Protein AF-A0A0B2XFB8-F1 (afdb_monomer)

Secondary structure (DSSP, 8-state):
-------HHHHHHIIIIIHHHHHHHHHHHHHTTSSS---------BTBSS----BSSGGGTT---B-HHHHHHHHHHHHHH--GGGTT--B-TTSPBPP-

Solvent-accessible surface area (backbone atoms only — not comparable to full-atom values): 6392 Å² total; per-residue (Å²): 136,81,87,79,80,70,58,70,66,62,49,48,48,43,62,70,52,50,43,56,54,52,50,50,63,72,44,39,76,62,42,72,72,43,96,78,66,81,88,84,82,91,78,78,34,90,91,41,98,54,81,46,75,45,48,62,33,82,91,51,73,62,68,33,84,42,58,64,69,60,44,51,53,29,38,52,53,41,68,71,67,63,54,82,90,52,66,92,65,47,68,26,31,87,65,49,79,46,74,132

InterPro domains:
  IPR036291 NAD(P)-binding domain superfamily [SSF51735] (19-100)

pLDDT: mean 82.1, std 14.03, range [39.09, 94.0]

Mean predicted aligned error: 7.4 Å

Structure (mmCIF, N/CA/C/O backbone):
data_AF-A0A0B2XFB8-F1
#
_entry.id   AF-A0A0B2XFB8-F1
#
loop_
_atom_site.group_PDB
_atom_site.id
_atom_site.type_symbol
_atom_site.label_atom_id
_atom_site.label_alt_id
_atom_site.label_comp_id
_atom_site.label_asym_id
_atom_site.label_entity_id
_atom_site.label_seq_id
_atom_site.pdbx_PDB_ins_code
_atom_site.Cartn_x
_atom_site.Cartn_y
_atom_site.Cartn_z
_atom_site.occupancy
_atom_site.B_iso_or_equiv
_atom_site.auth_seq_id
_atom_site.auth_comp_id
_atom_site.auth_asym_id
_atom_site.auth_atom_id
_atom_site.pdbx_PDB_model_num
ATOM 1 N N . MET A 1 1 ? 5.517 34.288 -2.974 1.00 39.09 1 MET A N 1
ATOM 2 C CA . MET A 1 1 ? 6.108 33.632 -1.789 1.00 39.09 1 MET A CA 1
ATOM 3 C C . MET A 1 1 ? 6.686 32.315 -2.273 1.00 39.09 1 MET A C 1
ATOM 5 O O . MET A 1 1 ? 5.950 31.350 -2.438 1.00 39.09 1 MET A O 1
ATOM 9 N N . GLU A 1 2 ? 7.949 32.346 -2.687 1.00 39.44 2 GLU A N 1
ATOM 10 C CA . GLU A 1 2 ? 8.610 31.240 -3.384 1.00 39.44 2 GLU A CA 1
ATOM 11 C C . GLU A 1 2 ? 8.928 30.082 -2.426 1.00 39.44 2 GLU A C 1
ATOM 13 O O . GLU A 1 2 ? 9.396 30.303 -1.312 1.00 39.44 2 GLU A O 1
ATOM 18 N N . ARG A 1 3 ? 8.658 28.841 -2.856 1.00 47.91 3 ARG A N 1
ATOM 19 C CA . ARG A 1 3 ? 9.158 27.603 -2.224 1.00 47.91 3 ARG A CA 1
ATOM 20 C C . ARG A 1 3 ? 10.201 26.920 -3.126 1.00 47.91 3 ARG A C 1
ATOM 22 O O . ARG A 1 3 ? 10.109 25.729 -3.427 1.00 47.91 3 ARG A O 1
ATOM 29 N N . SER A 1 4 ? 11.185 27.680 -3.571 1.00 49.50 4 SER A N 1
ATOM 30 C CA . SER A 1 4 ? 12.517 27.212 -3.976 1.00 49.50 4 SER A CA 1
ATOM 31 C C . SER A 1 4 ? 13.409 27.538 -2.773 1.00 49.50 4 SER A C 1
ATOM 33 O O . SER A 1 4 ? 13.433 28.679 -2.345 1.00 49.50 4 SER A O 1
ATOM 35 N N . ASP A 1 5 ? 13.997 26.637 -1.993 1.00 48.94 5 ASP A N 1
ATOM 36 C CA . ASP A 1 5 ? 14.733 25.429 -2.322 1.00 48.94 5 ASP A CA 1
ATOM 37 C C . ASP A 1 5 ? 14.760 24.529 -1.076 1.00 48.94 5 ASP A C 1
ATOM 39 O O . ASP A 1 5 ? 15.561 24.717 -0.161 1.00 48.94 5 ASP A O 1
ATOM 43 N N . LYS A 1 6 ? 13.877 23.531 -0.999 1.00 53.78 6 LYS A N 1
ATOM 44 C CA . LYS A 1 6 ? 14.159 22.378 -0.136 1.00 53.78 6 LYS A CA 1
ATOM 45 C C . LYS A 1 6 ? 14.960 21.406 -0.993 1.00 53.78 6 LYS A C 1
ATOM 47 O O . LYS A 1 6 ? 14.475 21.029 -2.060 1.00 53.78 6 LYS A O 1
ATOM 52 N N . LEU A 1 7 ? 16.176 21.073 -0.547 1.00 58.31 7 LEU A N 1
ATOM 53 C CA . LEU A 1 7 ? 17.051 20.060 -1.149 1.00 58.31 7 LEU A CA 1
ATOM 54 C C . LEU A 1 7 ? 16.205 18.848 -1.586 1.00 58.31 7 LEU A C 1
ATOM 56 O O . LEU A 1 7 ? 15.314 18.465 -0.826 1.00 58.31 7 LEU A O 1
ATOM 60 N N . PRO A 1 8 ? 16.443 18.251 -2.768 1.00 64.31 8 PRO A N 1
ATOM 61 C CA . PRO A 1 8 ? 15.605 17.178 -3.318 1.00 64.31 8 PRO A CA 1
ATOM 62 C C . PRO A 1 8 ? 15.332 16.054 -2.305 1.00 64.31 8 PRO A C 1
ATOM 64 O O . PRO A 1 8 ? 14.191 15.624 -2.167 1.00 64.31 8 PRO A O 1
ATOM 67 N N . TYR A 1 9 ? 16.327 15.722 -1.481 1.00 65.69 9 TYR A N 1
ATOM 68 C CA . TYR A 1 9 ? 16.212 14.785 -0.363 1.00 65.69 9 TYR A CA 1
ATOM 69 C C . TYR A 1 9 ? 15.110 15.144 0.653 1.00 65.69 9 TYR A C 1
ATOM 71 O O . TYR A 1 9 ? 14.286 14.315 1.016 1.00 65.69 9 TYR A O 1
ATOM 79 N N . ALA A 1 10 ? 15.021 16.412 1.067 1.00 65.94 10 ALA A N 1
ATOM 80 C CA . ALA A 1 10 ? 14.006 16.868 2.018 1.00 65.94 10 ALA A CA 1
ATOM 81 C C . ALA A 1 10 ? 12.584 16.864 1.428 1.00 65.94 10 ALA A C 1
ATOM 83 O O . ALA A 1 10 ? 11.609 16.872 2.178 1.00 65.94 10 ALA A O 1
ATOM 84 N N . ARG A 1 11 ? 12.445 16.888 0.095 1.00 71.88 11 ARG A N 1
ATOM 85 C CA . ARG A 1 11 ? 11.147 16.695 -0.568 1.00 71.88 11 ARG A CA 1
ATOM 86 C C . ARG A 1 11 ? 10.770 15.214 -0.617 1.00 71.88 11 ARG A C 1
ATOM 88 O O . ARG A 1 11 ? 9.615 14.903 -0.363 1.00 71.88 11 ARG A O 1
ATOM 95 N N . GLU A 1 12 ? 11.725 14.327 -0.887 1.00 71.62 12 GLU A N 1
ATOM 96 C CA . GLU A 1 12 ? 11.498 12.876 -0.905 1.00 71.62 12 GLU A CA 1
ATOM 97 C C . GLU A 1 12 ? 11.088 12.346 0.471 1.00 71.62 12 GLU A C 1
ATOM 99 O O . GLU A 1 12 ? 10.022 11.747 0.573 1.00 71.62 12 GLU A O 1
ATOM 104 N N . THR A 1 13 ? 11.839 12.654 1.535 1.00 72.00 13 THR A N 1
ATOM 105 C CA . THR A 1 13 ? 11.474 12.256 2.912 1.00 72.00 13 THR A CA 1
ATOM 106 C C . THR A 1 13 ? 10.090 12.779 3.302 1.00 72.00 13 THR A C 1
ATOM 108 O O . THR A 1 13 ? 9.264 12.049 3.846 1.00 72.00 13 THR A O 1
ATOM 111 N N . SER A 1 14 ? 9.784 14.033 2.950 1.00 79.94 14 SER A N 1
ATOM 112 C CA . SER A 1 14 ? 8.472 14.614 3.240 1.00 79.94 14 SER A CA 1
ATOM 113 C C . SER A 1 14 ? 7.337 13.863 2.537 1.00 79.94 14 SER A C 1
ATOM 115 O O . SER A 1 14 ? 6.286 13.661 3.136 1.00 79.94 14 SER A O 1
ATOM 117 N N . CYS A 1 15 ? 7.527 13.455 1.281 1.00 75.69 15 CYS A N 1
ATOM 118 C CA . CYS A 1 15 ? 6.501 12.768 0.500 1.00 75.69 15 CYS A CA 1
ATOM 119 C C . CYS A 1 15 ? 6.344 11.283 0.855 1.00 75.69 15 CYS A C 1
ATOM 121 O O . CYS A 1 15 ? 5.217 10.790 0.826 1.00 75.69 15 CYS A O 1
ATOM 123 N N . TYR A 1 16 ? 7.436 10.576 1.160 1.00 81.25 16 TYR A N 1
ATOM 124 C CA . TYR A 1 16 ? 7.418 9.126 1.377 1.00 81.25 16 TYR A CA 1
ATOM 125 C C . TYR A 1 16 ? 7.247 8.715 2.839 1.00 81.25 16 TYR A C 1
ATOM 127 O O . TYR A 1 16 ? 6.628 7.685 3.083 1.00 81.25 16 TYR A O 1
ATOM 135 N N . ASP A 1 17 ? 7.727 9.515 3.794 1.00 81.88 17 ASP A N 1
ATOM 136 C CA . ASP A 1 17 ? 7.734 9.140 5.213 1.00 81.88 17 ASP A CA 1
ATOM 137 C C . ASP A 1 17 ? 6.798 10.036 6.039 1.00 81.88 17 ASP A C 1
ATOM 139 O O . ASP A 1 17 ? 5.886 9.542 6.710 1.00 81.88 17 ASP A O 1
ATOM 143 N N . ASP A 1 18 ? 6.953 11.364 5.937 1.00 84.88 18 ASP A N 1
ATOM 144 C CA . ASP A 1 18 ? 6.160 12.301 6.748 1.00 84.88 18 ASP A CA 1
ATOM 145 C C . ASP A 1 18 ? 4.682 12.315 6.321 1.00 84.88 18 ASP A C 1
ATOM 147 O O . ASP A 1 18 ? 3.779 12.317 7.160 1.00 84.88 18 ASP A O 1
ATOM 151 N N . CYS A 1 19 ? 4.405 12.331 5.011 1.00 86.69 19 CYS A N 1
ATOM 152 C CA . CYS A 1 19 ? 3.039 12.394 4.485 1.00 86.69 19 CYS A CA 1
ATOM 153 C C . CYS A 1 19 ? 2.174 11.189 4.890 1.00 86.69 19 CYS A C 1
ATOM 155 O O . CYS A 1 19 ? 1.050 11.423 5.347 1.00 86.69 19 CYS A O 1
ATOM 157 N N . PRO A 1 20 ? 2.627 9.925 4.767 1.00 87.19 20 PRO A N 1
ATOM 158 C CA . PRO A 1 20 ? 1.856 8.786 5.258 1.00 87.19 20 PRO A CA 1
ATOM 159 C C . PRO A 1 20 ? 1.598 8.856 6.760 1.00 87.19 20 PRO A C 1
ATOM 161 O O . PRO A 1 20 ? 0.466 8.628 7.178 1.00 87.19 20 PRO A O 1
ATOM 164 N N . TYR A 1 21 ? 2.595 9.246 7.560 1.00 87.88 21 TYR A N 1
ATOM 165 C CA . TYR A 1 21 ? 2.421 9.409 9.004 1.00 87.88 21 TYR A CA 1
ATOM 166 C C . TYR A 1 21 ? 1.331 10.437 9.334 1.00 87.88 21 TYR A C 1
ATOM 168 O O . TYR A 1 21 ? 0.386 10.131 10.060 1.00 87.88 21 TYR A O 1
ATOM 176 N N . LEU A 1 22 ? 1.409 11.630 8.739 1.00 90.06 22 LEU A N 1
ATOM 177 C CA . LEU A 1 22 ? 0.407 12.678 8.947 1.00 90.06 22 LEU A CA 1
ATOM 178 C C . LEU A 1 22 ? -0.979 12.234 8.471 1.00 90.06 22 LEU A C 1
ATOM 180 O O . LEU A 1 22 ? -1.970 12.424 9.173 1.00 90.06 22 LEU A O 1
ATOM 184 N N . THR A 1 23 ? -1.053 11.569 7.318 1.00 90.19 23 THR A N 1
ATOM 185 C CA . THR A 1 23 ? -2.314 11.023 6.802 1.00 90.19 23 THR A CA 1
ATOM 186 C C . THR A 1 23 ? -2.927 10.050 7.809 1.00 90.19 23 THR A C 1
ATOM 188 O O . THR A 1 23 ? -4.099 10.176 8.145 1.00 90.19 23 THR A O 1
ATOM 191 N N . MET A 1 24 ? -2.141 9.130 8.374 1.00 88.50 24 MET A N 1
ATOM 192 C CA . MET A 1 24 ? -2.636 8.209 9.402 1.00 88.50 24 MET A CA 1
ATOM 193 C C . MET A 1 24 ? -3.161 8.943 10.635 1.00 88.50 24 MET A C 1
ATOM 195 O O . MET A 1 24 ? -4.209 8.562 11.150 1.00 88.50 24 MET A O 1
ATOM 199 N N . THR A 1 25 ? -2.479 10.000 11.092 1.00 89.75 25 THR A N 1
ATOM 200 C CA . THR A 1 25 ? -2.936 10.774 12.257 1.00 89.75 25 THR A CA 1
ATOM 201 C C . THR A 1 25 ? -4.265 11.486 12.011 1.00 89.75 25 THR A C 1
ATOM 203 O O . THR A 1 25 ? -5.121 11.486 12.890 1.00 89.75 25 THR A O 1
ATOM 206 N N . GLU A 1 26 ? -4.479 12.021 10.807 1.00 93.88 26 GLU A N 1
ATOM 207 C CA . GLU A 1 26 ? -5.722 12.715 10.444 1.00 93.88 26 GLU A CA 1
ATOM 208 C C . GLU A 1 26 ? -6.896 11.741 10.257 1.00 93.88 26 GLU A C 1
ATOM 210 O O . GLU A 1 26 ? -8.034 12.045 10.614 1.00 93.88 26 GLU A O 1
ATOM 215 N N . PHE A 1 27 ? -6.630 10.542 9.731 1.00 94.00 27 PHE A N 1
ATOM 216 C CA . PHE A 1 27 ? -7.649 9.508 9.531 1.00 94.00 27 PHE A CA 1
ATOM 217 C C . PHE A 1 27 ? -7.890 8.630 10.768 1.00 94.00 27 PHE A C 1
ATOM 219 O O . PHE A 1 27 ? -8.860 7.868 10.786 1.00 94.00 27 PHE A O 1
ATOM 226 N N . LEU A 1 28 ? -7.076 8.756 11.822 1.00 93.12 28 LEU A N 1
ATOM 227 C CA . LEU A 1 28 ? -7.186 7.953 13.043 1.00 93.12 28 LEU A CA 1
ATOM 228 C C . LEU A 1 28 ? -8.602 7.948 13.654 1.00 93.12 28 LEU A C 1
ATOM 230 O O . LEU A 1 28 ? -9.102 6.853 13.914 1.00 93.12 28 LEU A O 1
ATOM 234 N N . PRO A 1 29 ? -9.318 9.086 13.786 1.00 93.31 29 PRO A N 1
ATOM 235 C CA . PRO A 1 29 ? -10.671 9.079 14.345 1.00 93.31 29 PRO A CA 1
ATOM 236 C C . PRO A 1 29 ? -11.665 8.253 13.518 1.00 93.31 29 PRO A C 1
ATOM 238 O O . PRO A 1 29 ? -12.624 7.712 14.056 1.00 93.31 29 PRO A O 1
ATOM 241 N N . GLN A 1 30 ? -11.460 8.151 12.201 1.00 92.69 30 GLN A N 1
ATOM 242 C CA . GLN A 1 30 ? -12.306 7.336 11.325 1.00 92.69 30 GLN A CA 1
ATOM 243 C C . GLN A 1 30 ? -11.926 5.856 11.394 1.00 92.69 30 GLN A C 1
ATOM 245 O O . GLN A 1 30 ? -12.801 4.993 11.328 1.00 92.69 30 GLN A O 1
ATOM 250 N N . LEU A 1 31 ? -10.634 5.560 11.553 1.00 91.38 31 LEU A N 1
ATOM 251 C CA . LEU A 1 31 ? -10.142 4.196 11.721 1.00 91.38 31 LEU A CA 1
ATOM 252 C C . LEU A 1 31 ? -10.643 3.574 13.031 1.00 91.38 31 LEU A C 1
ATOM 254 O O . LEU A 1 31 ? -11.010 2.404 13.029 1.00 91.38 31 LEU A O 1
ATOM 258 N N . GLU A 1 32 ? -10.743 4.353 14.111 1.00 92.62 32 GLU A N 1
ATOM 259 C CA . GLU A 1 32 ? -11.290 3.896 15.40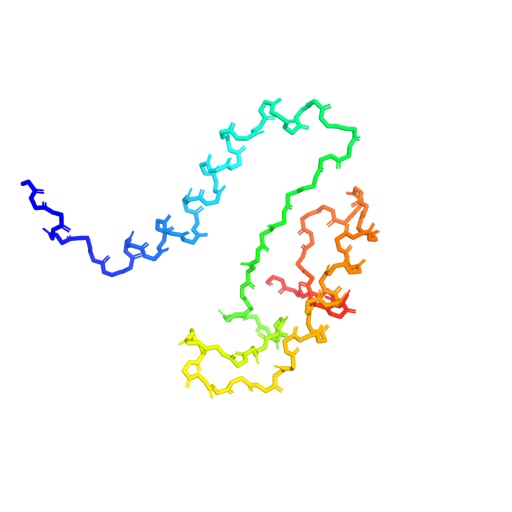0 1.00 92.62 32 GLU A CA 1
ATOM 260 C C . GLU A 1 32 ? -12.775 3.495 15.333 1.00 92.62 32 GLU A C 1
ATOM 262 O O . GLU A 1 32 ? -13.235 2.686 16.137 1.00 92.62 32 GLU A O 1
ATOM 267 N N . LEU A 1 33 ? -13.530 4.025 14.364 1.00 93.69 33 LEU A N 1
ATOM 268 C CA . LEU A 1 33 ? -14.939 3.675 14.152 1.00 93.69 33 LEU A CA 1
ATOM 269 C C . LEU A 1 33 ? -15.123 2.399 13.319 1.00 93.69 33 LEU A C 1
ATOM 271 O O . LEU A 1 33 ? -16.211 1.819 13.307 1.00 93.69 33 LEU A O 1
ATOM 275 N N . ALA A 1 34 ? -14.096 1.971 12.586 1.00 91.56 34 ALA A N 1
ATOM 276 C CA . ALA A 1 34 ? -14.180 0.802 11.727 1.00 91.56 34 ALA A CA 1
ATOM 277 C C . ALA A 1 34 ? -14.080 -0.495 12.545 1.00 91.56 34 ALA A C 1
ATOM 279 O O . ALA A 1 34 ? -13.337 -0.596 13.514 1.00 91.56 34 ALA A O 1
ATOM 280 N N . THR A 1 35 ? -14.796 -1.536 12.121 1.00 91.19 35 THR A N 1
ATOM 281 C CA . THR A 1 35 ? -14.768 -2.846 12.800 1.00 91.19 35 THR A CA 1
ATOM 282 C C . THR A 1 35 ? -13.470 -3.620 12.546 1.00 91.19 35 THR A C 1
ATOM 284 O O . THR A 1 35 ? -13.070 -4.442 13.363 1.00 91.19 35 THR A O 1
ATOM 287 N N . ASN A 1 36 ? -12.819 -3.380 11.406 1.00 89.12 36 ASN A N 1
ATOM 288 C CA . ASN A 1 36 ? -11.564 -4.023 11.016 1.00 89.12 36 ASN A CA 1
ATOM 289 C C . ASN A 1 36 ? -10.687 -3.031 10.225 1.00 89.12 36 ASN A C 1
ATOM 291 O O . ASN A 1 36 ? -10.544 -3.182 9.007 1.00 89.12 36 ASN A O 1
ATOM 295 N N . PRO A 1 37 ? -10.188 -1.956 10.865 1.00 91.38 37 PRO A N 1
ATOM 296 C CA . PRO A 1 37 ? -9.366 -0.957 10.196 1.00 91.38 37 PRO A CA 1
ATOM 297 C C . PRO A 1 37 ? -8.036 -1.574 9.758 1.00 91.38 37 PRO A C 1
ATOM 299 O O . PRO A 1 37 ? -7.345 -2.215 10.548 1.00 91.38 37 PRO A O 1
ATOM 302 N N . LYS A 1 38 ? -7.656 -1.345 8.500 1.00 91.81 38 LYS A N 1
ATOM 303 C CA . LYS A 1 38 ? -6.363 -1.762 7.948 1.00 91.81 38 LYS A CA 1
ATOM 304 C C . LYS A 1 38 ? -5.682 -0.556 7.310 1.00 91.81 38 LYS A C 1
ATOM 306 O O . LYS A 1 38 ? -6.300 0.148 6.515 1.00 91.81 38 LYS A O 1
ATOM 311 N N . VAL A 1 39 ? -4.413 -0.337 7.642 1.00 91.88 39 VAL A N 1
ATOM 312 C CA . VAL A 1 39 ? -3.564 0.687 7.022 1.00 91.88 39 VAL A CA 1
ATOM 313 C C . VAL A 1 39 ? -2.471 -0.023 6.239 1.00 91.88 39 VAL A C 1
ATOM 315 O O . VAL A 1 39 ? -1.749 -0.846 6.798 1.00 91.88 39 VAL A O 1
ATOM 318 N N . ILE A 1 40 ? -2.366 0.277 4.945 1.00 90.81 40 ILE A N 1
ATOM 319 C CA . ILE A 1 40 ? -1.439 -0.388 4.024 1.00 90.81 40 ILE A CA 1
ATOM 320 C C . ILE A 1 40 ? -0.513 0.662 3.418 1.00 90.81 40 ILE A C 1
ATOM 322 O O . ILE A 1 40 ? -0.966 1.539 2.685 1.00 90.81 40 ILE A O 1
ATOM 326 N N . ASN A 1 41 ? 0.785 0.547 3.696 1.00 90.88 41 ASN A N 1
ATOM 327 C CA . ASN A 1 41 ? 1.813 1.375 3.072 1.00 90.88 41 ASN A CA 1
ATOM 328 C C . ASN A 1 41 ? 2.410 0.642 1.869 1.00 90.88 41 ASN A C 1
ATOM 330 O O . ASN A 1 41 ? 2.988 -0.434 2.018 1.00 90.88 41 ASN A O 1
ATOM 334 N N . ILE A 1 42 ? 2.305 1.237 0.679 1.00 88.00 42 ILE A N 1
ATOM 335 C CA . ILE A 1 42 ? 2.984 0.732 -0.518 1.00 88.00 42 ILE A CA 1
ATOM 336 C C . ILE A 1 42 ? 4.442 1.192 -0.468 1.00 88.00 42 ILE A C 1
ATOM 338 O O . ILE A 1 42 ? 4.746 2.345 -0.763 1.00 88.00 42 ILE A O 1
ATOM 342 N N . SER A 1 43 ? 5.326 0.284 -0.055 1.00 86.75 43 SER A N 1
ATOM 343 C CA . SER A 1 43 ? 6.766 0.528 0.071 1.00 86.75 43 SER A CA 1
ATOM 344 C C . SER A 1 43 ? 7.562 -0.139 -1.057 1.00 86.75 43 SER A C 1
ATOM 346 O O . SER A 1 43 ? 7.041 -0.950 -1.824 1.00 86.75 43 SER A O 1
ATOM 348 N N . SER A 1 44 ? 8.848 0.192 -1.142 1.00 81.31 44 SER A N 1
ATOM 349 C CA . SER A 1 44 ? 9.813 -0.425 -2.047 1.00 81.31 44 SER A CA 1
ATOM 350 C C . SER A 1 44 ? 10.872 -1.181 -1.250 1.00 81.31 44 SER A C 1
ATOM 352 O O . SER A 1 44 ? 11.260 -0.771 -0.163 1.00 81.31 44 SER A O 1
ATOM 354 N N . SER A 1 45 ? 11.386 -2.276 -1.805 1.00 70.31 45 SER A N 1
ATOM 355 C CA . SER A 1 45 ? 12.475 -3.055 -1.209 1.00 70.31 45 SER A CA 1
ATOM 356 C C . SER A 1 45 ? 13.842 -2.556 -1.683 1.00 70.31 45 SER A C 1
ATOM 358 O O . SER A 1 45 ? 14.811 -3.312 -1.655 1.00 70.31 45 SER A O 1
ATOM 360 N N . PHE A 1 46 ? 13.933 -1.344 -2.225 1.00 65.06 46 PHE A N 1
ATOM 361 C CA . PHE A 1 46 ? 15.178 -0.809 -2.766 1.00 65.06 46 PHE A CA 1
ATOM 362 C C . PHE A 1 46 ? 16.179 -0.594 -1.610 1.00 65.06 46 PHE A C 1
ATOM 364 O O . PHE A 1 46 ? 16.190 0.452 -0.975 1.00 65.06 46 PHE A O 1
ATOM 371 N N . GLY A 1 47 ? 16.940 -1.646 -1.276 1.00 51.75 47 GLY A N 1
ATOM 372 C CA . GLY A 1 47 ? 17.740 -1.779 -0.047 1.00 51.75 47 GLY A CA 1
ATOM 373 C C . GLY A 1 47 ? 17.635 -3.150 0.654 1.00 51.75 47 GLY A C 1
ATOM 374 O O . GLY A 1 47 ? 18.533 -3.512 1.404 1.00 51.75 47 GLY A O 1
ATOM 375 N N . SER A 1 48 ? 16.595 -3.939 0.367 1.00 54.28 48 SER A N 1
ATOM 376 C CA . SER A 1 48 ? 16.381 -5.318 0.841 1.00 54.28 48 SER A CA 1
ATOM 377 C C . SER A 1 48 ? 16.677 -6.344 -0.269 1.00 54.28 48 SER A C 1
ATOM 379 O O . SER A 1 48 ? 16.631 -6.033 -1.461 1.00 54.28 48 SER A O 1
ATOM 38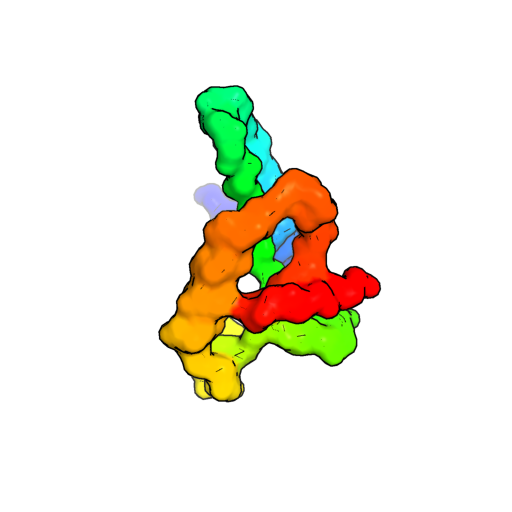1 N N . ILE A 1 49 ? 17.003 -7.583 0.116 1.00 44.00 49 ILE A N 1
ATOM 382 C CA . ILE A 1 49 ? 17.453 -8.664 -0.788 1.00 44.00 49 ILE A CA 1
ATOM 383 C C . ILE A 1 49 ? 16.322 -9.150 -1.725 1.00 44.00 49 ILE A C 1
ATOM 385 O O . ILE A 1 49 ? 16.596 -9.730 -2.775 1.00 44.00 49 ILE A O 1
ATOM 389 N N . SER A 1 50 ? 15.051 -8.895 -1.396 1.00 48.00 50 SER A N 1
ATOM 390 C CA . SER A 1 50 ? 13.886 -9.369 -2.163 1.00 48.00 50 SER A CA 1
ATOM 391 C C . SER A 1 50 ? 13.071 -8.228 -2.777 1.00 48.00 50 SER A C 1
ATOM 393 O O . SER A 1 50 ? 12.453 -7.474 -2.034 1.00 48.00 50 SER A O 1
ATOM 395 N N . LYS A 1 51 ? 13.002 -8.155 -4.118 1.00 60.78 51 LYS A N 1
ATOM 396 C CA . LYS A 1 51 ? 12.197 -7.179 -4.888 1.00 60.78 51 LYS A CA 1
ATOM 397 C C . LYS A 1 51 ? 10.696 -7.339 -4.581 1.00 60.78 51 LYS A C 1
ATOM 399 O O . LYS A 1 51 ? 10.190 -8.447 -4.763 1.00 60.78 51 LYS A O 1
ATOM 404 N N . PRO A 1 52 ? 9.937 -6.287 -4.213 1.00 63.59 52 PRO A N 1
ATOM 405 C CA . PRO A 1 52 ? 8.535 -6.421 -3.827 1.00 63.59 52 PRO A CA 1
ATOM 406 C C . PRO A 1 52 ? 7.599 -6.354 -5.046 1.00 63.59 52 PRO A C 1
ATOM 408 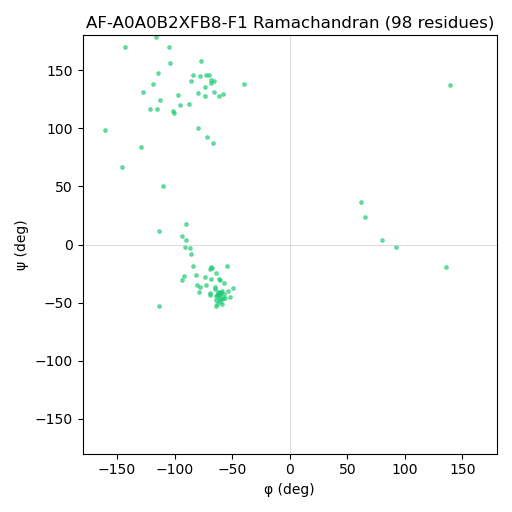O O . PRO A 1 52 ? 6.391 -6.472 -4.881 1.00 63.59 52 PRO A O 1
ATOM 411 N N . GLY A 1 53 ? 8.155 -6.135 -6.245 1.00 76.25 53 GLY A N 1
ATOM 412 C CA . GLY A 1 53 ? 7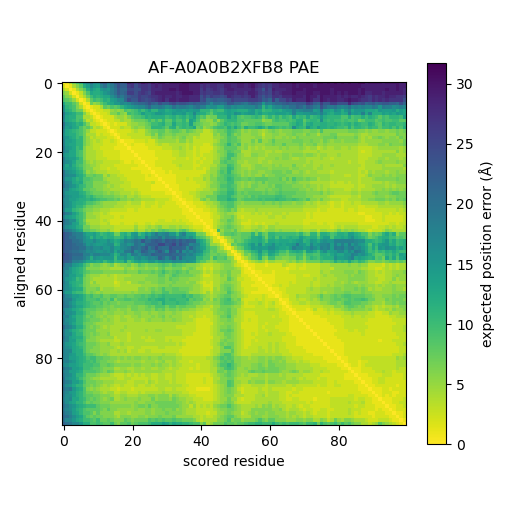.482 -5.822 -7.503 1.00 76.25 53 GLY A CA 1
ATOM 413 C C . GLY A 1 53 ? 8.251 -4.741 -8.282 1.00 76.25 53 GLY A C 1
ATOM 414 O O . GLY A 1 53 ? 8.708 -3.768 -7.684 1.00 76.25 53 GLY A O 1
ATOM 415 N N . PHE A 1 54 ? 8.410 -4.897 -9.596 1.00 86.00 54 PHE A N 1
ATOM 416 C CA . PHE A 1 54 ? 9.041 -3.938 -10.507 1.00 86.00 54 PHE A CA 1
ATOM 417 C C . PHE A 1 54 ? 8.133 -3.682 -11.715 1.00 86.00 54 PHE A C 1
ATOM 419 O O . PHE A 1 54 ? 8.248 -4.315 -12.760 1.00 86.00 54 PHE A O 1
ATOM 426 N N . LEU A 1 55 ? 7.186 -2.760 -11.534 1.00 87.19 55 LEU A N 1
ATOM 427 C CA . LEU A 1 55 ? 6.112 -2.489 -12.491 1.00 87.19 55 LEU A CA 1
ATOM 428 C C . LEU A 1 55 ? 6.527 -1.534 -13.607 1.00 87.19 55 LEU A C 1
ATOM 430 O O . LEU A 1 55 ? 7.255 -0.568 -13.376 1.00 87.19 55 LEU A O 1
ATOM 434 N N . TYR A 1 56 ? 5.985 -1.750 -14.804 1.00 87.62 56 TYR A N 1
ATOM 435 C CA . TYR A 1 56 ? 6.183 -0.884 -15.967 1.00 87.62 56 TYR A CA 1
ATOM 436 C C . TYR A 1 56 ? 5.429 0.449 -15.795 1.00 87.62 56 TYR A C 1
ATOM 438 O O . TYR A 1 56 ? 4.239 0.558 -16.087 1.00 87.62 56 TYR A O 1
ATOM 446 N N . THR A 1 57 ? 6.101 1.476 -15.265 1.00 88.50 57 THR A N 1
ATOM 447 C CA . THR A 1 57 ? 5.496 2.782 -14.951 1.00 88.50 57 THR A CA 1
ATOM 448 C C . THR A 1 57 ? 6.465 3.927 -15.237 1.00 88.50 57 THR A C 1
ATOM 450 O O . THR A 1 57 ? 7.665 3.726 -15.415 1.00 88.50 57 THR A O 1
ATOM 453 N N . LYS A 1 58 ? 5.972 5.171 -15.191 1.00 91.06 58 LYS A N 1
ATOM 454 C CA . LYS A 1 58 ? 6.831 6.361 -15.273 1.00 91.06 58 LYS A CA 1
ATOM 455 C C . LYS A 1 58 ? 7.909 6.394 -14.175 1.00 91.06 58 LYS A C 1
ATOM 457 O O . LYS A 1 58 ? 8.999 6.893 -14.4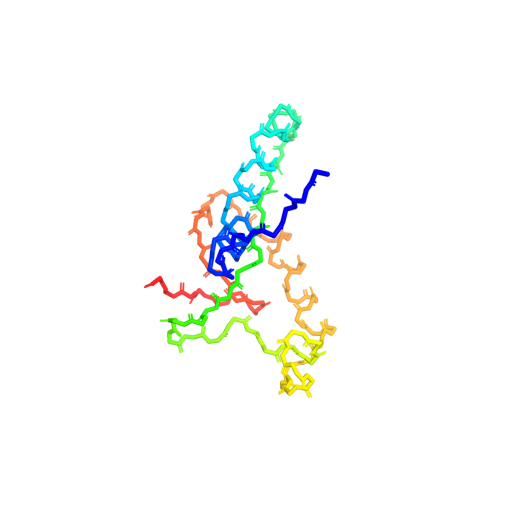34 1.00 91.06 58 LYS A O 1
ATOM 462 N N . LEU A 1 59 ? 7.620 5.878 -12.974 1.00 86.19 59 LEU A N 1
ATOM 463 C CA . LEU A 1 59 ? 8.566 5.865 -11.847 1.00 86.19 59 LEU A CA 1
ATOM 464 C C . LEU A 1 59 ? 9.749 4.920 -12.082 1.00 86.19 59 LEU A C 1
ATOM 466 O O . LEU A 1 59 ? 10.841 5.185 -11.598 1.00 86.19 59 LEU A O 1
ATOM 470 N N . THR A 1 60 ? 9.542 3.851 -12.850 1.00 85.25 60 THR A N 1
ATOM 471 C CA . THR A 1 60 ? 10.588 2.885 -13.214 1.00 85.25 60 THR A CA 1
ATOM 472 C C . THR A 1 60 ? 11.250 3.212 -14.549 1.00 85.25 60 THR A C 1
ATOM 474 O O . THR A 1 60 ? 12.015 2.408 -15.064 1.00 85.25 60 THR A O 1
ATOM 477 N N . GLY A 1 61 ? 10.944 4.371 -15.146 1.00 88.69 61 GLY A N 1
ATOM 478 C CA . GLY A 1 61 ? 11.443 4.721 -16.475 1.00 88.69 61 GLY A CA 1
ATOM 479 C C . GLY A 1 61 ? 10.916 3.806 -17.581 1.00 88.69 61 GLY A C 1
ATOM 480 O O . GLY A 1 61 ? 11.548 3.724 -18.628 1.00 88.69 61 GLY A O 1
ATOM 481 N N . TRP A 1 62 ? 9.767 3.153 -17.362 1.00 88.50 62 TRP A N 1
ATOM 482 C CA . TRP A 1 62 ? 9.189 2.170 -18.281 1.00 88.50 62 TRP A CA 1
ATOM 483 C C . TRP A 1 62 ? 10.088 0.943 -18.506 1.00 88.50 62 TRP A C 1
ATOM 485 O O . TRP A 1 62 ? 10.148 0.416 -19.610 1.00 88.50 62 TRP A O 1
ATOM 495 N N . ASP A 1 63 ? 10.788 0.495 -17.462 1.00 87.50 63 ASP A N 1
ATOM 496 C CA . ASP A 1 63 ? 11.696 -0.667 -17.508 1.00 87.50 63 ASP A CA 1
ATOM 497 C C . ASP A 1 63 ? 11.202 -1.849 -16.652 1.00 87.50 63 ASP A C 1
ATOM 499 O O . ASP A 1 63 ? 11.927 -2.796 -16.383 1.00 87.50 63 ASP A O 1
ATOM 503 N N . GLY A 1 64 ? 9.956 -1.797 -16.175 1.00 83.00 64 GLY A N 1
ATOM 504 C CA . GLY A 1 64 ? 9.409 -2.827 -15.291 1.00 83.00 64 GLY A CA 1
ATOM 505 C C . GLY A 1 64 ? 9.201 -4.186 -15.965 1.00 83.00 64 GLY A C 1
ATOM 506 O O . GLY A 1 64 ? 8.694 -4.254 -17.083 1.00 83.00 64 GLY A O 1
ATOM 507 N N . GLU A 1 65 ? 9.537 -5.255 -15.243 1.00 88.19 65 GLU A N 1
ATOM 508 C CA . GLU A 1 65 ?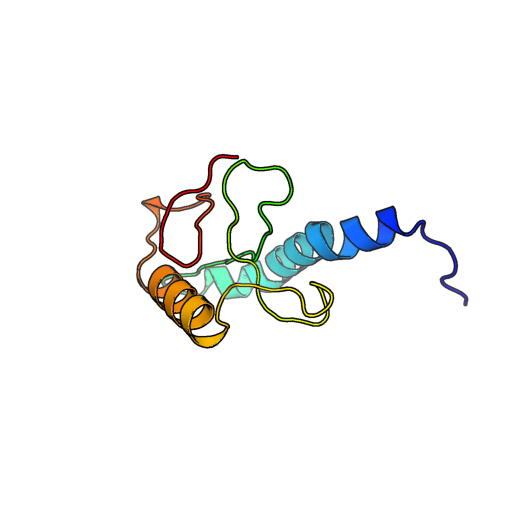 9.401 -6.654 -15.676 1.00 88.19 65 GLU A CA 1
ATOM 509 C C . GLU A 1 65 ? 8.052 -7.273 -15.265 1.00 88.19 65 GLU A C 1
ATOM 511 O O . GLU A 1 65 ? 7.569 -8.203 -15.910 1.00 88.19 65 GLU A O 1
ATOM 516 N N . ASP A 1 66 ? 7.447 -6.773 -14.184 1.00 86.06 66 ASP A N 1
ATOM 517 C CA . ASP A 1 66 ? 6.227 -7.341 -13.615 1.00 86.06 66 ASP A CA 1
ATOM 518 C C . ASP A 1 66 ? 4.961 -6.788 -14.292 1.00 86.06 66 ASP A C 1
ATOM 520 O O . ASP A 1 66 ? 4.829 -5.587 -14.559 1.00 86.06 66 ASP A O 1
ATOM 524 N N . ASP A 1 67 ? 3.985 -7.675 -14.503 1.00 88.75 67 ASP A N 1
ATOM 525 C CA . ASP A 1 67 ? 2.662 -7.329 -15.022 1.00 88.75 67 ASP A CA 1
ATOM 526 C C . ASP A 1 67 ? 1.798 -6.614 -13.967 1.00 88.75 67 ASP A C 1
ATOM 528 O O . ASP A 1 67 ? 1.582 -7.109 -12.856 1.00 88.75 67 ASP A O 1
ATOM 532 N N . MET A 1 68 ? 1.247 -5.458 -14.347 1.00 87.75 68 MET A N 1
ATOM 533 C CA . MET A 1 68 ? 0.460 -4.595 -13.462 1.00 87.75 68 MET A CA 1
ATOM 534 C C . MET A 1 68 ? -0.797 -5.285 -12.930 1.00 87.75 68 MET A C 1
ATOM 536 O O . MET A 1 68 ? -1.076 -5.220 -11.732 1.00 87.75 68 MET A O 1
ATOM 540 N N . GLU A 1 69 ? -1.538 -5.965 -13.802 1.00 90.19 69 GLU A N 1
ATOM 541 C CA . GLU A 1 69 ? -2.775 -6.660 -13.439 1.00 90.19 69 GLU A CA 1
ATOM 542 C C . GLU A 1 69 ? -2.515 -7.779 -12.427 1.00 90.19 69 GLU A C 1
ATOM 544 O O . GLU A 1 69 ? -3.242 -7.930 -11.442 1.00 90.19 69 GLU A O 1
ATOM 549 N N . THR A 1 70 ? -1.449 -8.547 -12.642 1.00 88.88 70 THR A N 1
ATOM 550 C CA . THR A 1 70 ? -1.031 -9.630 -11.749 1.00 88.88 70 THR A CA 1
ATOM 551 C C . THR A 1 70 ? -0.634 -9.101 -10.373 1.00 88.88 70 THR A C 1
ATOM 553 O O . THR A 1 70 ? -1.129 -9.606 -9.362 1.00 88.88 70 THR A O 1
ATOM 556 N N . CYS A 1 71 ? 0.191 -8.051 -10.311 1.00 88.00 71 CYS A N 1
ATOM 557 C CA . CYS A 1 71 ? 0.599 -7.457 -9.038 1.00 88.00 71 CYS A CA 1
ATOM 558 C C . CYS A 1 71 ? -0.586 -6.876 -8.260 1.00 88.00 71 CYS A C 1
ATOM 560 O O . CYS A 1 71 ? -0.690 -7.113 -7.058 1.00 88.00 71 CYS A O 1
ATOM 562 N N . ILE A 1 72 ? -1.501 -6.159 -8.922 1.00 89.94 72 ILE A N 1
ATOM 563 C CA . ILE A 1 72 ? -2.679 -5.579 -8.257 1.00 89.94 72 ILE A CA 1
ATOM 564 C C . ILE A 1 72 ? -3.588 -6.685 -7.714 1.00 89.94 72 ILE A C 1
ATOM 566 O O . ILE A 1 72 ? -4.013 -6.612 -6.562 1.00 89.94 72 ILE A O 1
ATOM 570 N N . LYS A 1 73 ? -3.850 -7.744 -8.491 1.00 91.00 73 LYS A N 1
ATOM 571 C CA . LYS A 1 73 ? -4.650 -8.891 -8.022 1.00 91.00 73 LYS A CA 1
ATOM 572 C C . LYS A 1 73 ? -4.015 -9.578 -6.817 1.00 91.00 73 LYS A C 1
ATOM 574 O O . LYS A 1 73 ? -4.724 -9.929 -5.874 1.00 91.00 73 LYS A O 1
ATOM 579 N N . GLY A 1 74 ? -2.694 -9.747 -6.835 1.00 90.56 74 GLY A N 1
ATOM 580 C CA . GLY A 1 74 ? -1.936 -10.278 -5.706 1.00 90.56 74 GLY A CA 1
ATOM 581 C C . GLY A 1 74 ? -2.061 -9.402 -4.456 1.00 90.56 74 GLY A C 1
ATOM 582 O O . GLY A 1 74 ? -2.442 -9.895 -3.395 1.00 90.56 74 GLY A O 1
ATOM 583 N N . LEU A 1 75 ? -1.854 -8.089 -4.600 1.00 90.19 75 LEU A N 1
ATOM 584 C CA . LEU A 1 75 ? -2.008 -7.117 -3.513 1.00 90.19 75 LEU A CA 1
ATOM 585 C C . LEU A 1 75 ? -3.419 -7.126 -2.919 1.00 90.19 75 LEU A C 1
ATOM 587 O O . LEU A 1 75 ? -3.557 -7.201 -1.701 1.00 90.19 75 LEU A O 1
ATOM 591 N N . MET A 1 76 ? -4.464 -7.109 -3.751 1.00 91.50 76 MET A N 1
ATOM 592 C CA . MET A 1 76 ? -5.851 -7.159 -3.274 1.00 91.50 76 MET A CA 1
ATOM 593 C C . MET A 1 76 ? -6.130 -8.439 -2.483 1.00 91.50 76 MET A C 1
ATOM 595 O O . MET A 1 76 ? -6.686 -8.380 -1.389 1.00 91.50 76 MET A O 1
ATOM 599 N N . LYS A 1 77 ? -5.651 -9.588 -2.975 1.00 93.19 77 LYS A N 1
ATOM 600 C CA . LYS A 1 77 ? -5.770 -10.864 -2.261 1.00 93.19 77 LYS A CA 1
ATOM 601 C C . LYS A 1 77 ? -5.096 -10.817 -0.886 1.00 93.19 77 LYS A C 1
ATOM 603 O O . LYS A 1 77 ? -5.640 -11.355 0.077 1.00 93.19 77 LYS A O 1
ATOM 608 N N . ILE A 1 78 ? -3.929 -10.181 -0.786 1.00 92.12 78 ILE A N 1
ATOM 609 C CA . ILE A 1 78 ? -3.227 -10.007 0.491 1.00 92.12 78 ILE A CA 1
ATOM 610 C C . ILE A 1 78 ? -4.059 -9.141 1.426 1.00 92.12 78 ILE A C 1
ATOM 612 O O . ILE A 1 78 ? -4.354 -9.593 2.528 1.00 92.12 78 ILE A O 1
ATOM 616 N N . ILE A 1 79 ? -4.481 -7.953 0.982 1.00 91.06 79 ILE A N 1
ATOM 617 C CA . ILE A 1 79 ? -5.272 -7.001 1.778 1.00 91.06 79 ILE A CA 1
ATOM 618 C C . ILE A 1 79 ? -6.531 -7.666 2.352 1.00 91.06 79 ILE A C 1
ATOM 620 O O . ILE A 1 79 ? -6.868 -7.450 3.521 1.00 91.06 79 ILE A O 1
ATOM 624 N N . ASP A 1 80 ? -7.186 -8.523 1.569 1.00 92.00 80 ASP A N 1
ATOM 625 C CA . ASP A 1 80 ? -8.352 -9.282 2.019 1.00 92.00 80 ASP A CA 1
ATOM 626 C C . ASP A 1 80 ? -7.984 -10.347 3.065 1.00 92.00 80 ASP A C 1
ATOM 628 O O . ASP A 1 80 ? -8.682 -10.493 4.069 1.00 92.00 80 ASP A O 1
ATOM 632 N N . SER A 1 81 ? -6.869 -11.058 2.867 1.00 91.38 81 SER A N 1
ATOM 633 C CA . SER A 1 81 ? -6.448 -12.185 3.713 1.00 91.38 81 SER A CA 1
ATOM 634 C C . SER A 1 81 ? -5.741 -11.815 5.022 1.00 91.38 81 SER A C 1
ATOM 636 O O . SER A 1 81 ? -5.788 -12.605 5.962 1.00 91.38 81 SER A O 1
ATOM 638 N N . ILE A 1 82 ? -5.084 -10.651 5.098 1.00 92.06 82 ILE A N 1
ATOM 639 C CA . ILE A 1 82 ? -4.266 -10.284 6.264 1.00 92.06 82 ILE A CA 1
ATOM 640 C C . ILE A 1 82 ? -5.113 -10.109 7.522 1.00 92.06 82 ILE A C 1
ATOM 642 O O . ILE A 1 82 ? -6.213 -9.536 7.490 1.00 92.06 82 ILE A O 1
ATOM 646 N N . SER A 1 83 ? -4.550 -10.571 8.633 1.00 90.94 83 SER A N 1
ATOM 647 C CA . SER A 1 83 ? -5.158 -10.560 9.959 1.00 90.94 83 SER A CA 1
ATOM 648 C C . SER A 1 83 ? -4.370 -9.678 10.932 1.00 90.94 83 SER A C 1
ATOM 650 O O . SER A 1 83 ? -3.331 -9.114 10.590 1.00 90.94 83 SER A O 1
ATOM 652 N N . HIS A 1 84 ? -4.850 -9.567 12.172 1.00 89.81 84 HIS A N 1
ATOM 653 C CA . HIS A 1 84 ? -4.146 -8.819 13.215 1.00 89.81 84 HIS A CA 1
ATOM 654 C C . HIS A 1 84 ? -2.740 -9.383 13.506 1.00 89.81 84 HIS A C 1
ATOM 656 O O . HIS A 1 84 ? -1.834 -8.614 13.822 1.00 89.81 84 HIS A O 1
ATOM 662 N N . GLU A 1 85 ? -2.533 -10.694 13.338 1.00 92.44 85 GLU A N 1
ATOM 663 C CA . GLU A 1 85 ? -1.237 -11.361 13.552 1.00 92.44 85 GLU A CA 1
ATOM 664 C C . GLU A 1 85 ? -0.169 -10.945 12.526 1.00 92.44 85 GLU A C 1
ATOM 666 O O . GLU A 1 85 ? 1.026 -11.064 12.790 1.00 92.44 85 GLU A O 1
ATOM 671 N N . ASP A 1 86 ? -0.588 -10.413 11.375 1.00 91.44 86 ASP A N 1
ATOM 672 C CA . ASP A 1 86 ? 0.300 -9.962 10.300 1.00 91.44 86 ASP A CA 1
ATOM 673 C C . ASP A 1 86 ? 0.707 -8.484 10.443 1.00 91.44 86 ASP A C 1
ATOM 675 O O . ASP A 1 86 ? 1.402 -7.935 9.583 1.00 91.44 86 ASP A O 1
ATOM 679 N N . THR A 1 87 ? 0.286 -7.817 11.525 1.00 93.19 87 THR A N 1
ATOM 680 C CA . THR A 1 87 ? 0.583 -6.400 11.771 1.00 93.19 87 THR A CA 1
ATOM 681 C C . THR A 1 87 ? 2.092 -6.153 11.807 1.00 93.19 87 THR A C 1
ATOM 683 O O . THR A 1 87 ? 2.834 -6.816 12.528 1.00 93.19 87 THR A O 1
ATOM 686 N N . GLY A 1 88 ? 2.549 -5.162 11.036 1.00 90.31 88 GLY A N 1
ATOM 687 C CA . GLY A 1 88 ? 3.965 -4.804 10.938 1.00 90.31 88 GLY A CA 1
ATOM 688 C C . GLY A 1 88 ? 4.783 -5.696 10.001 1.00 90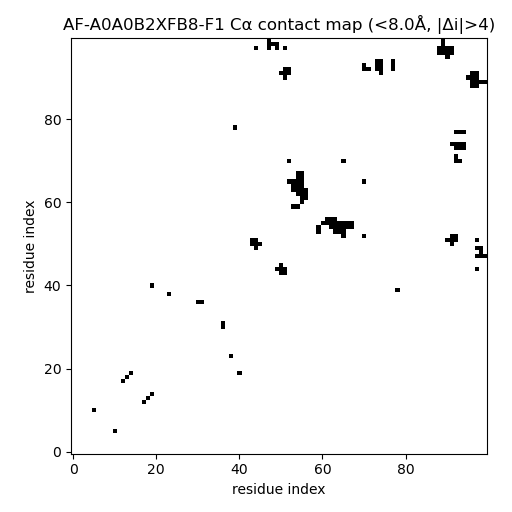.31 88 GLY A C 1
ATOM 689 O O . GLY A 1 88 ? 5.990 -5.501 9.901 1.00 90.31 88 GLY A O 1
ATOM 690 N N . ALA A 1 89 ? 4.167 -6.653 9.300 1.00 91.25 89 ALA A N 1
ATOM 691 C CA . ALA A 1 89 ? 4.858 -7.434 8.280 1.00 91.25 89 ALA A CA 1
ATOM 692 C C . ALA A 1 89 ? 5.134 -6.608 7.013 1.00 91.25 89 ALA A C 1
ATOM 694 O O . ALA A 1 89 ? 4.313 -5.793 6.590 1.00 91.25 89 ALA A O 1
ATOM 695 N N . PHE A 1 90 ? 6.263 -6.887 6.356 1.00 90.12 90 PHE A N 1
ATOM 696 C CA . PHE A 1 90 ? 6.539 -6.415 5.003 1.00 90.12 90 PHE A CA 1
ATOM 697 C C . PHE A 1 90 ? 6.291 -7.558 4.014 1.00 90.12 90 PHE A C 1
ATOM 699 O O . PHE A 1 90 ? 6.951 -8.596 4.073 1.00 90.12 90 PHE A O 1
ATOM 706 N N . LEU A 1 91 ? 5.290 -7.400 3.145 1.00 89.69 91 LEU A N 1
ATOM 707 C CA . LEU A 1 91 ? 4.816 -8.445 2.236 1.00 89.69 91 LEU A CA 1
ATOM 708 C C . LEU A 1 91 ? 4.989 -8.021 0.776 1.00 89.69 91 LEU A C 1
ATOM 710 O O . LEU A 1 91 ? 4.684 -6.887 0.406 1.00 89.69 91 LEU A O 1
ATOM 714 N N . LYS A 1 92 ? 5.438 -8.955 -0.060 1.00 89.69 92 LYS A N 1
ATOM 715 C CA . LYS A 1 92 ? 5.409 -8.838 -1.521 1.00 89.69 92 LYS A CA 1
ATOM 716 C C . LYS A 1 92 ? 3.996 -9.104 -2.042 1.00 89.69 92 LYS A C 1
ATOM 718 O O . LYS A 1 92 ? 3.235 -9.813 -1.394 1.00 89.69 92 LYS A O 1
ATOM 723 N N . TRP A 1 93 ? 3.670 -8.622 -3.247 1.00 87.12 93 TRP A N 1
ATOM 724 C CA . TRP A 1 93 ? 2.368 -8.832 -3.907 1.00 87.12 93 TRP A CA 1
ATOM 725 C C . TRP A 1 93 ? 1.935 -10.303 -4.063 1.00 87.12 93 TRP A C 1
ATOM 727 O O . TRP A 1 93 ? 0.754 -10.566 -4.258 1.00 87.12 93 TRP A O 1
ATOM 737 N N . ASP A 1 94 ? 2.848 -11.271 -3.971 1.00 86.81 94 ASP A N 1
ATOM 738 C CA . ASP A 1 94 ? 2.546 -12.711 -4.022 1.00 86.81 94 ASP A CA 1
ATOM 739 C C . ASP A 1 94 ? 2.281 -13.345 -2.641 1.00 86.81 94 ASP A C 1
ATOM 741 O O . ASP A 1 94 ? 1.954 -14.529 -2.555 1.00 86.81 94 ASP A O 1
ATOM 745 N N . GLY A 1 95 ? 2.397 -12.562 -1.565 1.00 86.62 95 GLY A N 1
ATOM 746 C CA . GLY A 1 95 ? 2.208 -12.981 -0.178 1.00 86.62 95 GLY A CA 1
ATOM 747 C C . GLY A 1 95 ? 3.495 -13.424 0.521 1.00 86.62 95 GLY A C 1
ATOM 748 O O . GLY A 1 95 ? 3.457 -13.751 1.707 1.00 86.62 95 GLY A O 1
ATOM 749 N N . SER A 1 96 ? 4.640 -13.433 -0.171 1.00 88.25 96 SER A N 1
ATOM 750 C CA . SER A 1 96 ? 5.925 -13.733 0.465 1.00 88.25 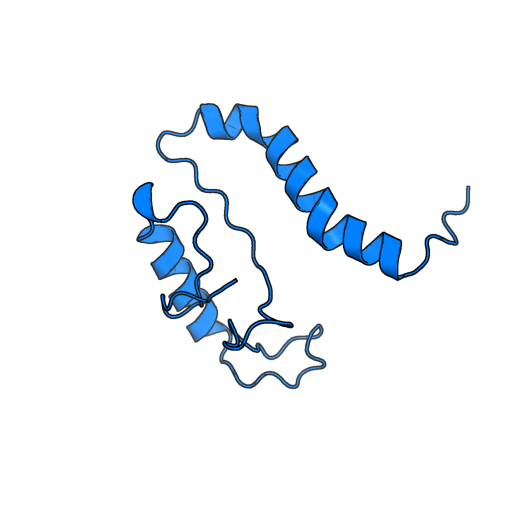96 SER A CA 1
ATOM 751 C C . SER A 1 96 ? 6.350 -12.621 1.433 1.00 88.25 96 SER A C 1
ATOM 753 O O . SER A 1 96 ?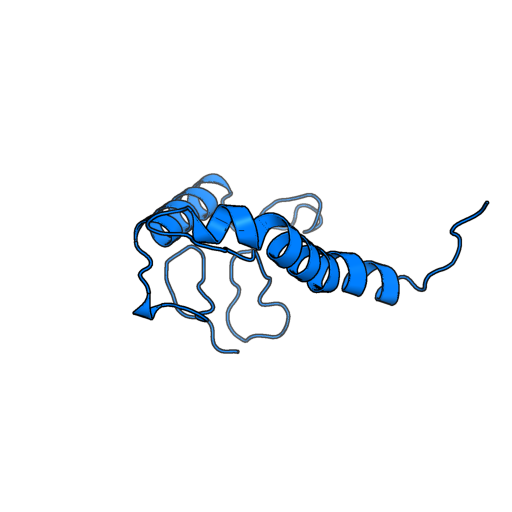 6.140 -11.432 1.182 1.00 88.25 96 SER A O 1
ATOM 755 N N . LYS A 1 97 ? 6.945 -13.013 2.567 1.00 88.31 97 LYS A N 1
ATOM 756 C CA . LYS A 1 97 ? 7.489 -12.085 3.570 1.00 88.31 97 LYS A CA 1
ATOM 757 C C . LYS A 1 97 ? 8.858 -11.577 3.126 1.00 88.31 97 LYS A C 1
ATOM 759 O O . LYS A 1 97 ? 9.737 -12.370 2.797 1.00 88.31 97 LYS A O 1
ATOM 764 N N . ILE A 1 98 ? 9.029 -10.262 3.165 1.00 85.44 98 ILE A N 1
ATOM 765 C CA . ILE A 1 98 ? 10.279 -9.562 2.885 1.00 85.44 98 ILE A CA 1
ATOM 766 C C . ILE A 1 98 ? 10.970 -9.258 4.223 1.00 85.44 98 ILE A C 1
ATOM 768 O O . ILE A 1 98 ? 10.327 -8.705 5.117 1.00 85.44 98 ILE A O 1
ATOM 772 N N . PRO A 1 99 ? 12.256 -9.612 4.400 1.00 83.31 99 PRO A N 1
ATOM 773 C CA . PRO A 1 99 ? 13.019 -9.189 5.567 1.00 83.31 99 PRO A CA 1
ATOM 774 C C . PRO A 1 99 ? 13.315 -7.682 5.516 1.00 83.31 99 PRO A C 1
ATOM 776 O O . PRO A 1 99 ? 13.529 -7.120 4.434 1.00 83.31 99 PRO A O 1
ATOM 779 N N . PHE A 1 100 ? 13.335 -7.064 6.698 1.00 77.19 100 PHE A N 1
ATOM 780 C CA . PHE A 1 100 ? 13.754 -5.676 6.903 1.00 77.19 100 PHE A CA 1
ATOM 781 C C . PHE A 1 100 ? 15.269 -5.515 6.781 1.00 77.19 100 PHE A C 1
ATOM 783 O O . PHE A 1 100 ? 15.996 -6.430 7.236 1.00 77.19 100 PHE A O 1
#

Foldseek 3Di:
DDPPDDPPVNVCCCVQPVVLVVVCVVCVVVQVVDPARDDDRDDACPPFPDGLAFDQDVVNVRPGPDDPVQLVVLQVVCVVPDDPVCPPFDARSVGDTTDD

Organism: Metarhizium robertsii (strain ARSEF 23 / ATCC MYA-3075) (NCBI:txid655844)

Radius of gyration: 16.25 Å; Cα contacts (8 Å, |Δi|>4): 78; chains: 1; bounding box: 33×47×34 Å

Sequence (100 aa):
MERSDKLPYARETSCYDDCPYLTMTEFLPQLELATNPKVINISSSFGSISKPGFLYTKLTGWDGEDDMETCIKGLMKIIDSISHEDTGAFLKWDGSKIPF